Protein AF-A0A357LRA0-F1 (afdb_monomer)

Mean predicted aligned error: 5.38 Å

Foldseek 3Di:
DDDDDDDDDDDPCPPDDPPLLPDFDPPPPLLATLLNVQVCVQFPAHFDADPDRRHHTQFGWHAAPQDGDIDTGSVQKDKAFLQDLVNQCRFCCVVDHSVLSNCSNSPSLRIHIHGPVLRVVCPNDALLRDAGPPPRLVSLVSVVVVCVVSVTHDDPSSVVSSVVSND

Sequence (167 aa):
MSGKPFVNFTPTPFIYNRDDWGGWIDADGDCQDTRAEILIRDSLQPVMFSAGRECSVSSGLWRLPYTRGTLTNARKLDIDHIIPLKWAHGHGGDRWSVDQKRAFANDPDNLLATSSSANRSKGAKGPDQWMPSIDQCTYAKRWESLLDKYQLTVLPVETGALKLACD

Radius of gyration: 17.1 Å; Cα contacts (8 Å, |Δi|>4): 238; chains: 1; bounding box: 46×38×40 Å

Structure (mmCIF, N/CA/C/O backbone):
data_AF-A0A357LRA0-F1
#
_entry.id   AF-A0A357LRA0-F1
#
loop_
_atom_site.group_PDB
_atom_site.id
_atom_site.type_symbol
_atom_site.label_atom_id
_atom_site.label_alt_id
_atom_site.label_comp_id
_atom_site.label_asym_id
_atom_site.label_entity_id
_atom_site.label_seq_id
_atom_site.pdbx_PDB_ins_code
_atom_site.Cartn_x
_atom_site.Cartn_y
_atom_site.Cartn_z
_atom_site.occupancy
_atom_site.B_iso_or_equiv
_atom_site.auth_seq_id
_atom_site.auth_comp_id
_atom_site.auth_asym_id
_atom_site.auth_atom_id
_atom_site.pdbx_PDB_model_num
ATOM 1 N N . MET A 1 1 ? -31.128 12.839 10.929 1.00 37.41 1 MET A N 1
ATOM 2 C CA . MET A 1 1 ? -29.933 12.409 11.685 1.00 37.41 1 MET A CA 1
ATOM 3 C C . MET A 1 1 ? -30.167 10.984 12.158 1.00 37.41 1 MET A C 1
ATOM 5 O O . MET A 1 1 ? -30.726 10.773 13.222 1.00 37.41 1 MET A O 1
ATOM 9 N N . SER A 1 2 ? -29.864 10.003 11.315 1.00 38.59 2 SER A N 1
ATOM 10 C CA . SER A 1 2 ? -30.030 8.580 11.625 1.00 38.59 2 SER A CA 1
ATOM 11 C C . SER A 1 2 ? -28.703 8.048 12.160 1.00 38.59 2 SER A C 1
ATOM 13 O O . SER A 1 2 ? -27.774 7.810 11.391 1.00 38.59 2 SER A O 1
ATOM 15 N N . GLY A 1 3 ? -28.595 7.941 13.487 1.00 40.88 3 GLY A N 1
ATOM 16 C CA . GLY A 1 3 ? -27.442 7.339 14.150 1.00 40.88 3 GLY A CA 1
ATOM 17 C C . GLY A 1 3 ? -27.319 5.867 13.762 1.00 40.88 3 GLY A C 1
ATOM 18 O O . GLY A 1 3 ? -28.286 5.115 13.886 1.00 40.88 3 GLY A O 1
ATOM 19 N N . LYS A 1 4 ? -26.143 5.466 13.265 1.00 40.50 4 LYS A N 1
ATOM 20 C CA . LYS A 1 4 ? -25.816 4.050 13.063 1.00 40.50 4 LYS A CA 1
ATOM 21 C C . LYS A 1 4 ? -25.879 3.343 14.431 1.00 40.50 4 LYS A C 1
ATOM 23 O O . LYS A 1 4 ? -25.390 3.909 15.410 1.00 40.50 4 LYS A O 1
ATOM 28 N N . PRO A 1 5 ? -26.484 2.148 14.528 1.00 41.62 5 PRO A N 1
ATOM 29 C CA . PRO A 1 5 ? -26.586 1.445 15.796 1.00 41.62 5 PRO A CA 1
ATOM 30 C C . PRO A 1 5 ? -25.192 1.065 16.302 1.00 41.62 5 PRO A C 1
ATOM 32 O O . PRO A 1 5 ? -24.361 0.568 15.541 1.00 41.62 5 PRO A O 1
ATOM 35 N N . PHE A 1 6 ? -24.948 1.290 17.594 1.00 52.28 6 PHE A N 1
ATOM 36 C CA . PHE A 1 6 ? -23.775 0.768 18.285 1.00 52.28 6 PHE A CA 1
ATOM 37 C C . PHE A 1 6 ? -23.888 -0.757 18.331 1.00 52.28 6 PHE A C 1
ATOM 39 O O . PHE A 1 6 ? -24.684 -1.319 19.082 1.00 52.28 6 PHE A O 1
ATOM 46 N N . VAL A 1 7 ? -23.117 -1.432 17.483 1.00 55.72 7 VAL A N 1
ATOM 47 C CA . VAL A 1 7 ? -22.944 -2.882 17.545 1.00 55.72 7 VAL A CA 1
ATOM 48 C C . VAL A 1 7 ? -22.080 -3.214 18.758 1.00 55.72 7 VAL A C 1
ATOM 50 O O . VAL A 1 7 ? -20.914 -2.830 18.825 1.00 55.72 7 VAL A O 1
ATOM 53 N N . ASN A 1 8 ? -22.661 -3.924 19.728 1.00 43.53 8 ASN A N 1
ATOM 54 C CA . ASN A 1 8 ? -21.924 -4.496 20.850 1.00 43.53 8 ASN A CA 1
ATOM 55 C C . ASN A 1 8 ? -20.895 -5.494 20.310 1.00 43.53 8 ASN A C 1
ATOM 57 O O . ASN A 1 8 ? -21.243 -6.585 19.857 1.00 43.53 8 ASN A O 1
ATOM 61 N N . PHE A 1 9 ? -19.624 -5.103 20.350 1.00 52.59 9 PHE A N 1
ATOM 62 C CA . PHE A 1 9 ? -18.508 -5.936 19.933 1.00 52.59 9 PHE A CA 1
ATOM 63 C C . PHE A 1 9 ? -18.308 -7.042 20.973 1.00 52.59 9 PHE A C 1
ATOM 65 O O . PHE A 1 9 ? -17.763 -6.811 22.049 1.00 52.59 9 PHE A O 1
ATOM 72 N N . THR A 1 10 ? -18.788 -8.247 20.675 1.00 46.22 10 THR A N 1
ATOM 73 C CA . THR A 1 10 ? -18.342 -9.461 21.366 1.00 46.22 10 THR A CA 1
ATOM 74 C C . THR A 1 10 ? -17.160 -9.992 20.559 1.00 46.22 10 THR A C 1
ATOM 76 O O . THR A 1 10 ? -17.374 -10.417 19.424 1.00 46.22 10 THR A O 1
ATOM 79 N N . PRO A 1 11 ? -15.913 -9.931 21.063 1.00 48.47 11 PRO A N 1
ATOM 80 C CA . PRO A 1 11 ? -14.773 -10.454 20.327 1.00 48.47 11 PRO A CA 1
ATOM 81 C C . PRO A 1 11 ? -14.921 -11.974 20.222 1.00 48.47 11 PRO A C 1
ATOM 83 O O . PRO A 1 11 ? -14.709 -12.695 21.196 1.00 48.47 11 PRO A O 1
ATOM 86 N N . THR A 1 12 ? -15.295 -12.485 19.052 1.00 49.62 12 THR A N 1
ATOM 87 C CA . THR A 1 12 ? -15.036 -13.888 18.729 1.00 49.62 12 THR A CA 1
ATOM 88 C C . THR A 1 12 ? -13.526 -14.057 18.554 1.00 49.62 12 THR A C 1
ATOM 90 O O . THR A 1 12 ? -12.915 -13.305 17.794 1.00 49.62 12 THR A O 1
ATOM 93 N N . PRO A 1 13 ? -12.883 -15.016 19.242 1.00 52.75 13 PRO A N 1
ATOM 94 C CA . PRO A 1 13 ? -11.433 -15.143 19.287 1.00 52.75 13 PRO A CA 1
ATOM 95 C C . PRO A 1 13 ? -10.927 -15.920 18.069 1.00 52.75 13 PRO A C 1
ATOM 97 O O . PRO A 1 13 ? -10.188 -16.893 18.214 1.00 52.75 13 PRO A O 1
ATOM 100 N N . PHE A 1 14 ? -11.332 -15.544 16.854 1.00 67.06 14 PHE A N 1
ATOM 101 C CA . PHE A 1 14 ? -10.661 -16.086 15.680 1.00 67.06 14 PHE A CA 1
ATOM 102 C C . PHE A 1 14 ? -9.265 -15.479 15.652 1.00 67.06 14 PHE A C 1
ATOM 104 O O . PHE A 1 14 ? -9.078 -14.310 15.317 1.00 67.06 14 PHE A O 1
ATOM 111 N N . ILE A 1 15 ? -8.287 -16.262 16.103 1.00 87.56 15 ILE A N 1
ATOM 112 C CA . ILE A 1 15 ? -6.874 -15.910 16.034 1.00 87.56 15 ILE A CA 1
ATOM 113 C C . ILE A 1 15 ? -6.562 -15.624 14.566 1.00 87.56 15 ILE A C 1
ATOM 115 O O . ILE A 1 15 ? -6.867 -16.436 13.697 1.00 87.56 15 ILE A O 1
ATOM 119 N N . TYR A 1 16 ? -5.978 -14.458 14.293 1.00 93.69 16 TYR A N 1
ATOM 120 C CA . TYR A 1 16 ? -5.570 -14.089 12.942 1.00 93.69 16 TYR A CA 1
ATOM 121 C C . TYR A 1 16 ? -4.671 -15.175 12.333 1.00 93.69 16 TYR A C 1
ATOM 123 O O . TYR A 1 16 ? -3.604 -15.469 12.878 1.00 93.69 16 TYR A O 1
ATOM 131 N N . ASN A 1 17 ? -5.081 -15.703 11.180 1.00 94.75 17 ASN A N 1
ATOM 132 C CA . ASN A 1 17 ? -4.269 -16.554 10.324 1.00 94.75 17 ASN A CA 1
ATOM 133 C C . ASN A 1 17 ? -4.027 -15.836 8.990 1.00 94.75 17 ASN A C 1
ATOM 135 O O . ASN A 1 17 ? -4.966 -15.367 8.349 1.00 94.75 17 ASN A O 1
ATOM 139 N N . ARG A 1 18 ? -2.760 -15.734 8.573 1.00 95.00 18 ARG A N 1
ATOM 140 C CA . ARG A 1 18 ? -2.386 -15.084 7.311 1.00 95.00 18 ARG A CA 1
ATOM 141 C C . ARG A 1 18 ? -2.917 -15.847 6.099 1.00 95.00 18 ARG A C 1
ATOM 143 O O . ARG A 1 18 ? -3.294 -15.207 5.121 1.00 95.00 18 ARG A O 1
ATOM 150 N N . ASP A 1 19 ? -2.955 -17.170 6.174 1.00 95.56 19 ASP A N 1
ATOM 151 C CA . ASP A 1 19 ? -3.270 -18.013 5.019 1.00 95.56 19 ASP A CA 1
ATOM 152 C C . ASP A 1 19 ? -4.730 -17.849 4.561 1.00 95.56 19 ASP A C 1
ATOM 154 O O . ASP A 1 19 ? -5.025 -17.999 3.376 1.00 95.56 19 ASP A O 1
ATOM 158 N N . ASP A 1 20 ? -5.621 -17.408 5.456 1.00 95.44 20 ASP A N 1
ATOM 159 C CA . ASP A 1 20 ? -7.026 -17.092 5.156 1.00 95.44 20 ASP A CA 1
ATOM 160 C C . ASP A 1 20 ? -7.193 -15.947 4.140 1.00 95.44 20 ASP A C 1
ATOM 162 O O . ASP A 1 20 ? -8.268 -15.776 3.565 1.00 95.44 20 ASP A O 1
ATOM 166 N N . TRP A 1 21 ? -6.150 -15.135 3.942 1.00 97.25 21 TRP A N 1
ATOM 167 C CA . TRP A 1 21 ? -6.151 -13.971 3.049 1.00 97.25 21 TRP A CA 1
ATOM 168 C C . TRP A 1 21 ? -5.533 -14.270 1.679 1.00 97.25 21 TRP A C 1
ATOM 170 O O . TRP A 1 21 ? -5.579 -13.428 0.783 1.00 97.25 21 TRP A O 1
ATOM 180 N N . GLY A 1 22 ? -4.984 -15.475 1.502 1.00 95.12 22 GLY A N 1
ATOM 181 C CA . GLY A 1 22 ? -4.302 -15.888 0.283 1.00 95.12 22 GLY A CA 1
ATOM 182 C C . GLY A 1 22 ? -2.950 -15.202 0.064 1.00 95.12 22 GLY A C 1
ATOM 183 O O . GLY A 1 22 ? -2.351 -14.610 0.965 1.00 95.12 22 GLY A O 1
ATOM 184 N N . GLY A 1 23 ? -2.453 -15.331 -1.164 1.00 95.94 23 GLY A N 1
ATOM 185 C CA . GLY A 1 23 ? -1.234 -14.682 -1.641 1.00 95.94 23 GLY A CA 1
ATOM 186 C C . GLY A 1 23 ? -1.522 -13.661 -2.737 1.00 95.94 23 GLY A C 1
ATOM 187 O O . GLY A 1 23 ? -2.682 -13.363 -3.034 1.00 95.94 23 GLY A O 1
ATOM 188 N N . TRP A 1 24 ? -0.445 -13.162 -3.342 1.00 98.00 24 TRP A N 1
ATOM 189 C CA . TRP A 1 24 ? -0.525 -12.370 -4.564 1.00 98.00 24 TRP A CA 1
ATOM 190 C C . TRP A 1 24 ? -1.103 -13.214 -5.690 1.00 98.00 24 TRP A C 1
ATOM 192 O O . TRP A 1 24 ? -0.738 -14.383 -5.840 1.00 98.00 24 TRP A O 1
ATOM 202 N N . ILE A 1 25 ? -2.021 -12.625 -6.446 1.00 98.12 25 ILE A N 1
ATOM 203 C CA . ILE A 1 25 ? -2.666 -13.290 -7.575 1.00 98.12 25 ILE A CA 1
ATOM 204 C C . ILE A 1 25 ? -2.180 -12.689 -8.886 1.00 98.12 25 ILE A C 1
ATOM 206 O O . ILE A 1 25 ? -1.919 -11.491 -8.959 1.00 98.12 25 ILE A O 1
ATOM 210 N N . ASP A 1 26 ? -2.093 -13.536 -9.900 1.00 97.44 26 ASP A N 1
ATOM 211 C CA . ASP A 1 26 ? -2.010 -13.155 -11.308 1.00 97.44 26 ASP A CA 1
ATOM 212 C C . ASP A 1 26 ? -3.451 -13.158 -11.841 1.00 97.44 26 ASP A C 1
ATOM 214 O O . ASP A 1 26 ? -4.059 -14.220 -12.006 1.00 97.44 26 ASP A O 1
ATOM 218 N N . ALA A 1 27 ? -4.058 -11.972 -11.921 1.00 95.50 27 ALA A N 1
ATOM 219 C CA . ALA A 1 27 ? -5.496 -11.833 -12.154 1.00 95.50 27 ALA A CA 1
ATOM 220 C C . ALA A 1 27 ? -5.874 -11.916 -13.640 1.00 95.50 27 ALA A C 1
ATOM 222 O O . ALA A 1 27 ? -6.994 -12.324 -13.954 1.00 95.50 27 ALA A O 1
ATOM 223 N N . ASP A 1 28 ? -4.965 -11.534 -14.536 1.00 95.94 28 ASP A N 1
ATOM 224 C CA . ASP A 1 28 ? -5.163 -11.520 -15.988 1.00 95.94 28 ASP A CA 1
ATOM 225 C C . ASP A 1 28 ? -4.388 -12.632 -16.719 1.00 95.94 28 ASP A C 1
ATOM 227 O O . ASP A 1 28 ? -4.617 -12.860 -17.909 1.00 95.94 28 ASP A O 1
ATOM 231 N N . GLY A 1 29 ? -3.576 -13.407 -15.997 1.00 96.12 29 GLY A N 1
ATOM 232 C CA . GLY A 1 29 ? -2.898 -14.595 -16.502 1.00 96.12 29 GLY A CA 1
ATOM 233 C C . GLY A 1 29 ? -1.660 -14.277 -17.334 1.00 96.12 29 GLY A C 1
ATOM 234 O O . GLY A 1 29 ? -1.234 -15.124 -18.130 1.00 96.12 29 GLY A O 1
ATOM 235 N N . ASP A 1 30 ? -1.100 -13.077 -17.194 1.00 95.62 30 ASP A N 1
ATOM 236 C CA . ASP A 1 30 ? 0.042 -12.622 -17.979 1.00 95.62 30 ASP A CA 1
ATOM 237 C C . ASP A 1 30 ? 1.403 -12.987 -17.352 1.00 95.62 30 ASP A C 1
ATOM 239 O O . ASP A 1 30 ? 2.434 -12.784 -17.993 1.00 95.62 30 ASP A O 1
ATOM 243 N N . CYS A 1 31 ? 1.382 -13.653 -16.185 1.00 95.69 31 CYS A N 1
ATOM 244 C CA . CYS A 1 31 ? 2.476 -14.028 -15.281 1.00 95.69 31 CYS A CA 1
ATOM 245 C C . CYS A 1 31 ? 2.901 -12.990 -14.235 1.00 95.69 31 CYS A C 1
ATOM 247 O O . CYS A 1 31 ? 3.739 -13.315 -13.381 1.00 95.69 31 CYS A O 1
ATOM 249 N N . GLN A 1 32 ? 2.353 -11.782 -14.271 1.00 97.19 32 GLN A N 1
ATOM 250 C CA . GLN A 1 32 ? 2.653 -10.710 -13.337 1.00 97.19 32 GLN A CA 1
ATOM 251 C C . GLN A 1 32 ? 1.657 -10.777 -12.184 1.00 97.19 32 GLN A C 1
ATOM 253 O O . GLN A 1 32 ? 0.481 -10.443 -12.277 1.00 97.19 32 GLN A O 1
ATOM 258 N N . ASP A 1 33 ? 2.136 -11.271 -11.044 1.00 97.88 33 ASP A N 1
ATOM 259 C CA . ASP A 1 33 ? 1.308 -11.270 -9.849 1.00 97.88 33 ASP A CA 1
ATOM 260 C C . ASP A 1 33 ? 1.072 -9.837 -9.345 1.00 97.88 33 ASP A C 1
ATOM 262 O O . ASP A 1 33 ? 1.738 -8.874 -9.729 1.00 97.88 33 ASP A O 1
ATOM 266 N N . THR A 1 34 ? 0.158 -9.694 -8.392 1.00 98.56 34 THR A N 1
ATOM 267 C CA . THR A 1 34 ? -0.176 -8.405 -7.776 1.00 98.56 34 THR A CA 1
ATOM 268 C C . THR A 1 34 ? 1.058 -7.636 -7.287 1.00 98.56 34 THR A C 1
ATOM 270 O O . THR A 1 34 ? 1.063 -6.407 -7.290 1.00 98.56 34 THR A O 1
ATOM 273 N N . ARG A 1 35 ? 2.142 -8.313 -6.879 1.00 98.19 35 ARG A N 1
ATOM 274 C CA . ARG A 1 35 ? 3.371 -7.605 -6.516 1.00 98.19 35 ARG A CA 1
ATOM 275 C C . ARG A 1 35 ? 4.033 -6.977 -7.742 1.00 98.19 35 ARG A C 1
ATOM 277 O O . ARG A 1 35 ? 4.471 -5.830 -7.638 1.00 98.19 35 ARG A O 1
ATOM 284 N N . ALA A 1 36 ? 4.170 -7.715 -8.839 1.00 98.25 36 ALA A N 1
ATOM 285 C CA . ALA A 1 36 ? 4.712 -7.184 -10.087 1.00 98.25 36 ALA A CA 1
ATOM 286 C C . ALA A 1 36 ? 3.867 -6.003 -10.593 1.00 98.25 36 ALA A C 1
ATOM 288 O O . ALA A 1 36 ? 4.427 -4.933 -10.838 1.00 98.25 36 ALA A O 1
ATOM 289 N N . GLU A 1 37 ? 2.541 -6.149 -10.582 1.00 98.50 37 GLU A N 1
ATOM 290 C CA . GLU A 1 37 ? 1.590 -5.107 -10.983 1.00 98.50 37 GLU A CA 1
ATOM 291 C C . GLU A 1 37 ? 1.783 -3.797 -10.213 1.00 98.50 37 GLU A C 1
ATOM 293 O O . GLU A 1 37 ? 1.924 -2.718 -10.794 1.00 98.50 37 GLU A O 1
ATOM 298 N N . ILE A 1 38 ? 1.873 -3.868 -8.881 1.00 98.75 38 ILE A N 1
ATOM 299 C CA . ILE A 1 38 ? 2.069 -2.666 -8.061 1.00 98.75 38 ILE A CA 1
ATOM 300 C C . ILE A 1 38 ? 3.456 -2.055 -8.286 1.00 98.75 38 ILE A C 1
ATOM 302 O O . ILE A 1 38 ? 3.589 -0.830 -8.316 1.00 98.75 38 ILE A O 1
ATOM 306 N N . LEU A 1 39 ? 4.497 -2.874 -8.476 1.00 98.69 39 LEU A N 1
ATOM 307 C CA . LEU A 1 39 ? 5.832 -2.363 -8.795 1.00 98.69 39 LEU A CA 1
ATOM 308 C C . LEU A 1 39 ? 5.851 -1.624 -10.137 1.00 98.69 39 LEU A C 1
ATOM 310 O O . LEU A 1 39 ? 6.514 -0.594 -10.237 1.00 98.69 39 LEU A O 1
ATOM 314 N N . ILE A 1 40 ? 5.127 -2.106 -11.143 1.00 98.50 40 ILE A N 1
ATOM 315 C CA . ILE A 1 40 ? 5.026 -1.444 -12.448 1.00 98.50 40 ILE A CA 1
ATOM 316 C C . ILE A 1 40 ? 4.245 -0.147 -12.333 1.00 98.50 40 ILE A C 1
ATOM 318 O O . ILE A 1 40 ? 4.753 0.902 -12.726 1.00 98.50 40 ILE A O 1
ATOM 322 N N . ARG A 1 41 ? 3.057 -0.205 -11.724 1.00 98.50 41 ARG A N 1
ATOM 323 C CA . ARG A 1 41 ? 2.180 0.951 -11.519 1.00 98.50 41 ARG A CA 1
ATOM 324 C C . ARG A 1 41 ? 2.878 2.092 -10.779 1.00 98.50 41 ARG A C 1
ATOM 326 O O . ARG A 1 41 ? 2.726 3.250 -11.156 1.00 98.50 41 ARG A O 1
ATOM 333 N N . ASP A 1 42 ? 3.623 1.775 -9.719 1.00 98.69 42 ASP A N 1
ATOM 334 C CA . ASP A 1 42 ? 4.215 2.787 -8.835 1.00 98.69 42 ASP A CA 1
ATOM 335 C C . ASP A 1 42 ? 5.589 3.290 -9.308 1.00 98.69 42 ASP A C 1
ATOM 337 O O . ASP A 1 42 ? 6.145 4.220 -8.710 1.00 98.69 42 ASP A O 1
ATOM 341 N N . SER A 1 43 ? 6.170 2.688 -10.350 1.00 98.69 43 SER A N 1
ATOM 342 C CA . SER A 1 43 ? 7.453 3.141 -10.883 1.00 98.69 43 SER A CA 1
ATOM 343 C C . SER A 1 43 ? 7.270 4.427 -11.695 1.00 98.69 43 SER A C 1
ATOM 345 O O . SER A 1 43 ? 6.464 4.516 -12.613 1.00 98.69 43 SER A O 1
ATOM 347 N N . LEU A 1 44 ? 8.081 5.438 -11.393 1.00 98.50 44 LEU A N 1
ATOM 348 C CA . LEU A 1 44 ? 8.136 6.719 -12.105 1.00 98.50 44 LEU A CA 1
ATOM 349 C C . LEU A 1 44 ? 8.837 6.618 -13.469 1.00 98.50 44 LEU A C 1
ATOM 351 O O . LEU A 1 44 ? 8.860 7.584 -14.229 1.00 98.50 44 LEU A O 1
ATOM 355 N N . GLN A 1 45 ? 9.471 5.482 -13.746 1.00 98.31 45 GLN A N 1
ATOM 356 C CA . GLN A 1 45 ? 10.153 5.166 -14.998 1.00 98.31 45 GLN A CA 1
ATOM 357 C C . GLN A 1 45 ? 9.814 3.733 -15.421 1.00 98.31 45 GLN A C 1
ATOM 359 O O . GLN A 1 45 ? 9.430 2.938 -14.560 1.00 98.31 45 GLN A O 1
ATOM 364 N N . PRO A 1 46 ? 9.990 3.367 -16.704 1.00 98.25 46 PRO A N 1
ATOM 365 C CA . PRO A 1 46 ? 9.843 1.982 -17.134 1.00 98.25 46 PRO A CA 1
ATOM 366 C C . PRO A 1 46 ? 10.667 1.040 -16.253 1.00 98.25 46 PRO A C 1
ATOM 368 O O . PRO A 1 46 ? 11.827 1.321 -15.936 1.00 98.25 46 PRO A O 1
ATOM 371 N N . VAL A 1 47 ? 10.050 -0.058 -15.826 1.00 98.38 47 VAL A N 1
ATOM 372 C CA . VAL A 1 47 ? 10.747 -1.078 -15.046 1.00 98.38 47 VAL A CA 1
ATOM 373 C C . VAL A 1 47 ? 11.655 -1.916 -15.943 1.00 98.38 47 VAL A C 1
ATOM 375 O O . VAL A 1 47 ? 11.477 -1.987 -17.156 1.00 98.38 47 VAL A O 1
ATOM 378 N N . MET A 1 48 ? 12.618 -2.592 -15.328 1.00 97.88 48 MET A N 1
ATOM 379 C CA . MET A 1 48 ? 13.310 -3.719 -15.940 1.00 97.88 48 MET A CA 1
ATOM 380 C C . MET A 1 48 ? 12.877 -4.999 -15.242 1.00 97.88 48 MET A C 1
ATOM 382 O O . MET A 1 48 ? 12.677 -5.016 -14.024 1.00 97.88 48 MET A O 1
ATOM 386 N N . PHE A 1 49 ? 12.798 -6.082 -16.003 1.00 97.19 49 PHE A N 1
ATOM 387 C CA . PHE A 1 49 ? 12.493 -7.407 -15.486 1.00 97.19 49 PHE A CA 1
ATOM 388 C C . PHE A 1 49 ? 13.771 -8.206 -15.223 1.00 97.19 49 PHE A C 1
ATOM 390 O O . PHE A 1 49 ? 14.863 -7.887 -15.697 1.00 97.19 49 PHE A O 1
ATOM 397 N N . SER A 1 50 ? 13.652 -9.233 -14.394 1.00 91.50 50 SER A N 1
ATOM 398 C CA . SER A 1 50 ? 14.647 -10.296 -14.296 1.00 91.50 50 SER A CA 1
ATOM 399 C C . SER A 1 50 ? 14.622 -11.114 -15.591 1.00 91.50 50 SER A C 1
ATOM 401 O O . SER A 1 50 ? 13.596 -11.170 -16.262 1.00 91.50 50 SER A O 1
ATOM 403 N N . ALA A 1 51 ? 15.743 -11.743 -15.954 1.00 82.56 51 ALA A N 1
ATOM 404 C CA . ALA A 1 51 ? 15.841 -12.523 -17.189 1.00 82.56 51 ALA A CA 1
ATOM 405 C C . ALA A 1 51 ? 14.717 -13.572 -17.321 1.00 82.56 51 ALA A C 1
ATOM 407 O O . ALA A 1 51 ? 14.360 -14.225 -16.340 1.00 82.56 51 ALA A O 1
ATOM 408 N N . GLY A 1 52 ? 14.222 -13.777 -18.544 1.00 78.69 52 GLY A N 1
ATOM 409 C CA . GLY A 1 52 ? 13.153 -14.729 -18.850 1.00 78.69 52 GLY A CA 1
ATOM 410 C C . GLY A 1 52 ? 11.884 -14.030 -19.332 1.00 78.69 52 GLY A C 1
ATOM 411 O O . GLY A 1 52 ? 11.964 -13.028 -20.037 1.00 78.69 52 GLY A O 1
ATOM 412 N N . ARG A 1 53 ? 10.719 -14.583 -18.971 1.00 78.12 53 ARG A N 1
ATOM 413 C CA . ARG A 1 53 ? 9.429 -13.899 -19.154 1.00 78.12 53 ARG A CA 1
ATOM 414 C C . ARG A 1 53 ? 9.375 -12.687 -18.220 1.00 78.12 53 ARG A C 1
ATOM 416 O O . ARG A 1 53 ? 9.900 -12.765 -17.109 1.00 78.12 53 ARG A O 1
ATOM 423 N N . GLU A 1 54 ? 8.745 -11.603 -18.659 1.00 90.19 54 GLU A N 1
ATOM 424 C CA . GLU A 1 54 ? 8.617 -10.315 -17.956 1.00 90.19 54 GLU A CA 1
ATOM 425 C C . GLU A 1 54 ? 7.710 -10.392 -16.701 1.00 90.19 54 GLU A C 1
ATOM 427 O O . GLU A 1 54 ? 6.850 -9.561 -16.482 1.00 90.19 54 GLU A O 1
ATOM 432 N N . CYS A 1 55 ? 7.901 -11.399 -15.842 1.00 93.19 55 CYS A N 1
ATOM 433 C CA . CYS A 1 55 ? 7.049 -11.676 -14.678 1.00 93.19 55 CYS A CA 1
ATOM 434 C C . CYS A 1 55 ? 7.578 -11.052 -13.380 1.00 93.19 55 CYS A C 1
ATOM 436 O O . CYS A 1 55 ? 6.864 -10.909 -12.393 1.00 93.19 55 CYS A O 1
ATOM 438 N N . SER A 1 56 ? 8.885 -10.778 -13.317 1.00 95.00 56 SER A N 1
ATOM 439 C CA . SER A 1 56 ? 9.564 -10.419 -12.070 1.00 95.00 56 SER A CA 1
ATOM 440 C C . SER A 1 56 ? 10.342 -9.126 -12.229 1.00 95.00 56 SER A C 1
ATOM 442 O O . SER A 1 56 ? 11.425 -9.112 -12.814 1.00 95.00 56 SER A O 1
ATOM 444 N N . VAL A 1 57 ? 9.811 -8.038 -11.680 1.00 98.00 57 VAL A N 1
ATOM 445 C CA . VAL A 1 57 ? 10.446 -6.717 -11.722 1.00 98.00 57 VAL A CA 1
ATOM 446 C C . VAL A 1 57 ? 11.763 -6.720 -10.935 1.00 98.00 57 VAL A C 1
ATOM 448 O O . VAL A 1 57 ? 11.800 -7.053 -9.748 1.00 98.00 57 VAL A O 1
ATOM 451 N N . SER A 1 58 ? 12.860 -6.335 -11.589 1.00 97.94 58 SER A N 1
ATOM 452 C CA . SER A 1 58 ? 14.207 -6.266 -11.010 1.00 97.94 58 SER A CA 1
ATOM 453 C C . SER A 1 58 ? 14.594 -4.842 -10.596 1.00 97.94 58 SER A C 1
ATOM 455 O O . SER A 1 58 ? 15.185 -4.645 -9.525 1.00 97.94 58 SER A O 1
ATOM 457 N N . SER A 1 59 ? 14.221 -3.837 -11.390 1.00 98.31 59 SER A N 1
ATOM 458 C CA . SER A 1 59 ? 14.522 -2.429 -11.115 1.00 98.31 59 SER A CA 1
ATOM 459 C C . SER A 1 59 ? 13.537 -1.463 -11.766 1.00 98.31 59 SER A C 1
ATOM 461 O O . SER A 1 59 ? 12.763 -1.847 -12.630 1.00 98.31 59 SER A O 1
ATOM 463 N N . GLY A 1 60 ? 13.597 -0.201 -11.361 1.00 98.50 60 GLY A N 1
ATOM 464 C CA . GLY A 1 60 ? 12.712 0.885 -11.781 1.00 98.50 60 GLY A CA 1
ATOM 465 C C . GLY A 1 60 ? 13.091 2.151 -11.018 1.00 98.50 60 GLY A C 1
ATOM 466 O O . GLY A 1 60 ? 14.230 2.273 -10.559 1.00 98.50 60 GLY A O 1
ATOM 467 N N . LEU A 1 61 ? 12.154 3.078 -10.834 1.00 98.75 61 LEU A N 1
ATOM 468 C CA . LEU A 1 61 ? 12.362 4.255 -9.992 1.00 98.75 61 LEU A CA 1
ATOM 469 C C . LEU A 1 61 ? 11.126 4.516 -9.140 1.00 98.75 61 LEU A C 1
ATOM 471 O O . LEU A 1 61 ? 10.142 5.054 -9.627 1.00 98.75 61 LEU A O 1
ATOM 475 N N . TRP A 1 62 ? 11.195 4.223 -7.847 1.00 98.75 62 TRP A N 1
ATOM 476 C CA . TRP A 1 62 ? 10.071 4.416 -6.932 1.00 98.75 62 TRP A CA 1
ATOM 477 C C . TRP A 1 62 ? 10.347 5.557 -5.970 1.00 98.75 62 TRP A C 1
ATOM 479 O O . TRP A 1 62 ? 11.384 5.575 -5.304 1.00 98.75 62 TRP A O 1
ATOM 489 N N . ARG A 1 63 ? 9.398 6.489 -5.854 1.00 98.19 63 ARG A N 1
ATOM 490 C CA . ARG A 1 63 ? 9.351 7.429 -4.730 1.00 98.19 63 ARG A CA 1
ATOM 491 C C . ARG A 1 63 ? 8.799 6.696 -3.519 1.00 98.19 63 ARG A C 1
ATOM 493 O O . ARG A 1 63 ? 7.779 6.027 -3.617 1.00 98.19 63 ARG A O 1
ATOM 500 N N . LEU A 1 64 ? 9.465 6.831 -2.381 1.00 98.00 64 LEU A N 1
ATOM 501 C CA . LEU A 1 64 ? 9.010 6.181 -1.161 1.00 98.00 64 LEU A CA 1
ATOM 502 C C . LEU A 1 64 ? 7.836 6.985 -0.570 1.00 98.00 64 LEU A C 1
ATOM 504 O O . LEU A 1 64 ? 7.987 8.185 -0.359 1.00 98.00 64 LEU A O 1
ATOM 508 N N . PRO A 1 65 ? 6.663 6.377 -0.320 1.00 97.12 65 PRO A N 1
ATOM 509 C CA . PRO A 1 65 ? 5.494 7.122 0.154 1.00 97.12 65 PRO A CA 1
ATOM 510 C C . PRO A 1 65 ? 5.526 7.384 1.662 1.00 97.12 65 PRO A C 1
ATOM 512 O O . PRO A 1 65 ? 4.911 8.326 2.142 1.00 97.12 65 PRO A O 1
ATOM 515 N N . TYR A 1 66 ? 6.240 6.558 2.432 1.00 97.88 66 TYR A N 1
ATOM 516 C CA . TYR A 1 66 ? 6.286 6.675 3.899 1.00 97.88 66 TYR A CA 1
ATOM 517 C C . TYR A 1 66 ? 7.494 7.451 4.418 1.00 97.88 66 TYR A C 1
ATOM 519 O O . TYR A 1 66 ? 7.546 7.887 5.574 1.00 97.88 66 TYR A O 1
ATOM 527 N N . THR A 1 67 ? 8.489 7.591 3.555 1.00 93.56 67 THR A N 1
ATOM 528 C CA . THR A 1 67 ? 9.792 8.176 3.841 1.00 93.56 67 THR A CA 1
ATOM 529 C C . THR A 1 67 ? 10.171 9.064 2.673 1.00 93.56 67 THR A C 1
ATOM 531 O O . THR A 1 67 ? 9.790 8.782 1.549 1.00 93.56 67 THR A O 1
ATOM 534 N N . ARG A 1 68 ? 10.978 10.102 2.874 1.00 93.62 68 ARG A N 1
ATOM 535 C CA . ARG A 1 68 ? 11.504 10.862 1.729 1.00 93.62 68 ARG A CA 1
ATOM 536 C C . ARG A 1 68 ? 12.470 10.007 0.893 1.00 93.62 68 ARG A C 1
ATOM 538 O O . ARG A 1 68 ? 13.077 9.068 1.405 1.00 93.62 68 ARG A O 1
ATOM 545 N N . GLY A 1 69 ? 12.650 10.378 -0.374 1.00 96.44 69 GLY A N 1
ATOM 546 C CA . GLY A 1 69 ? 13.655 9.793 -1.268 1.00 96.44 69 GLY A CA 1
ATOM 547 C C . GLY A 1 69 ? 13.105 8.781 -2.273 1.00 96.44 69 GLY A C 1
ATOM 548 O O . GLY A 1 69 ? 11.893 8.661 -2.472 1.00 96.44 69 GLY A O 1
ATOM 549 N N . THR A 1 70 ? 14.027 8.083 -2.936 1.00 98.31 70 THR A N 1
ATOM 550 C CA . THR A 1 70 ? 13.734 7.113 -3.993 1.00 98.31 70 THR A CA 1
ATOM 551 C C . THR A 1 70 ? 14.554 5.833 -3.837 1.00 98.31 70 THR A C 1
ATOM 553 O O . THR A 1 70 ? 15.619 5.827 -3.218 1.00 98.31 70 THR A O 1
ATOM 556 N N . LEU A 1 71 ? 14.060 4.739 -4.415 1.00 98.56 71 LEU A N 1
ATOM 557 C CA . LEU A 1 71 ? 14.799 3.489 -4.590 1.00 98.56 71 LEU A CA 1
ATOM 558 C C . LEU A 1 71 ? 14.676 3.011 -6.033 1.00 98.56 71 LEU A C 1
ATOM 560 O O . LEU A 1 71 ? 13.683 3.288 -6.700 1.00 98.56 71 LEU A O 1
ATOM 564 N N . THR A 1 72 ? 15.679 2.266 -6.491 1.00 98.56 72 THR A N 1
ATOM 565 C CA . THR A 1 72 ? 15.706 1.697 -7.847 1.00 98.56 72 THR A CA 1
ATOM 566 C C . THR A 1 72 ? 15.777 0.178 -7.879 1.00 98.56 72 THR A C 1
ATOM 568 O O . THR A 1 72 ? 15.531 -0.431 -8.913 1.00 98.56 72 THR A O 1
ATOM 571 N N . ASN A 1 73 ? 16.104 -0.461 -6.756 1.00 98.25 73 ASN A N 1
ATOM 572 C CA . ASN A 1 73 ? 16.197 -1.912 -6.655 1.00 98.25 73 ASN A CA 1
ATOM 573 C C . ASN A 1 73 ? 14.907 -2.475 -6.049 1.00 98.25 73 ASN A C 1
ATOM 575 O O . ASN A 1 73 ? 14.636 -2.245 -4.866 1.00 98.25 73 ASN A O 1
ATOM 579 N N . ALA A 1 74 ? 14.163 -3.264 -6.828 1.00 98.06 74 ALA A N 1
ATOM 580 C CA . ALA A 1 74 ? 12.887 -3.843 -6.411 1.00 98.06 74 ALA A CA 1
ATOM 581 C C . ALA A 1 74 ? 13.006 -4.765 -5.182 1.00 98.06 74 ALA A C 1
ATOM 583 O O . ALA A 1 74 ? 12.059 -4.904 -4.412 1.00 98.06 74 ALA A O 1
ATOM 584 N N . ARG A 1 75 ? 14.185 -5.354 -4.924 1.00 97.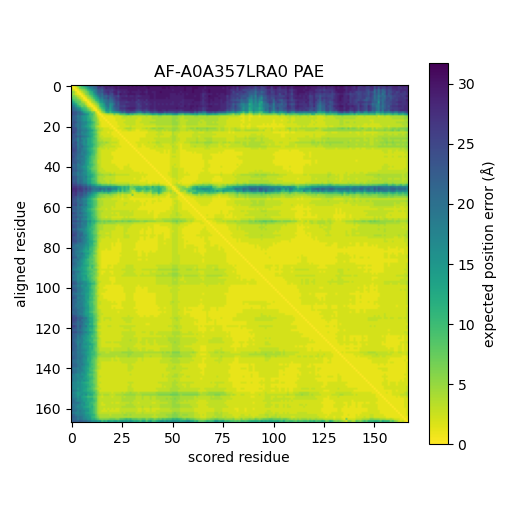50 75 ARG A N 1
ATOM 585 C CA . ARG A 1 75 ? 14.436 -6.191 -3.732 1.00 97.50 75 ARG A CA 1
ATOM 586 C C . ARG A 1 75 ? 14.492 -5.398 -2.425 1.00 97.50 75 ARG A C 1
ATOM 588 O O . ARG A 1 75 ? 14.480 -5.999 -1.356 1.00 97.50 75 ARG A O 1
ATOM 595 N N . LYS A 1 76 ? 14.610 -4.068 -2.491 1.00 98.38 76 LYS A N 1
ATOM 596 C CA . LYS A 1 76 ? 14.552 -3.185 -1.313 1.00 98.38 76 LYS A CA 1
ATOM 597 C C . LYS A 1 76 ? 13.150 -2.625 -1.054 1.00 98.38 76 LYS A C 1
ATOM 599 O O . LYS A 1 76 ? 12.981 -1.834 -0.121 1.00 98.38 76 LYS A O 1
ATOM 604 N N . LEU A 1 77 ? 12.186 -3.014 -1.886 1.00 98.62 77 LEU A N 1
ATOM 605 C CA . LEU A 1 77 ? 10.797 -2.605 -1.795 1.00 98.62 77 LEU A CA 1
ATOM 606 C C . LEU A 1 77 ? 9.915 -3.781 -1.394 1.00 98.62 77 LEU A C 1
ATOM 608 O O . LEU A 1 77 ? 10.004 -4.874 -1.962 1.00 98.62 77 LEU A O 1
ATOM 612 N N . ASP A 1 78 ? 8.994 -3.505 -0.485 1.00 98.56 78 ASP A N 1
ATOM 613 C CA . ASP A 1 78 ? 7.845 -4.356 -0.218 1.00 98.56 78 ASP A CA 1
ATOM 614 C C . ASP A 1 78 ? 6.611 -3.731 -0.874 1.00 98.56 78 ASP A C 1
ATOM 616 O O . ASP A 1 78 ? 6.570 -2.519 -1.104 1.00 98.56 78 ASP A O 1
ATOM 620 N N . ILE A 1 79 ? 5.606 -4.563 -1.144 1.00 98.75 79 ILE A N 1
ATOM 621 C CA . ILE A 1 79 ? 4.250 -4.065 -1.352 1.00 98.75 79 ILE A CA 1
ATOM 622 C C . ILE A 1 79 ? 3.571 -4.091 0.010 1.00 98.75 79 ILE A C 1
ATOM 624 O O . ILE A 1 79 ? 3.465 -5.157 0.620 1.00 98.75 79 ILE A O 1
ATOM 628 N N . ASP A 1 80 ? 3.196 -2.918 0.504 1.00 98.75 80 ASP A N 1
ATOM 629 C CA . ASP A 1 80 ? 2.496 -2.777 1.776 1.00 98.75 80 ASP A CA 1
ATOM 630 C C . ASP A 1 80 ? 0.993 -2.644 1.549 1.00 98.75 80 ASP A C 1
ATOM 632 O O . ASP A 1 80 ? 0.554 -1.989 0.603 1.00 98.75 80 ASP A O 1
ATOM 636 N N . HIS A 1 81 ? 0.228 -3.230 2.468 1.00 98.81 81 HIS A N 1
ATOM 637 C CA . HIS A 1 81 ? -1.195 -2.971 2.615 1.00 98.81 81 HIS A CA 1
ATOM 638 C C . HIS A 1 81 ? -1.380 -1.716 3.464 1.00 98.81 81 HIS A C 1
ATOM 640 O O . HIS A 1 81 ? -1.079 -1.758 4.657 1.00 98.81 81 HIS A O 1
ATOM 646 N N . ILE A 1 82 ? -1.899 -0.623 2.900 1.00 98.81 82 ILE A N 1
ATOM 647 C CA . ILE A 1 82 ? -2.164 0.632 3.625 1.00 98.81 82 ILE A CA 1
ATOM 648 C C . ILE A 1 82 ? -2.934 0.332 4.914 1.00 98.81 82 ILE A C 1
ATOM 650 O O . ILE A 1 82 ? -2.446 0.667 5.995 1.00 98.81 82 ILE A O 1
ATOM 654 N N . ILE A 1 83 ? -4.050 -0.398 4.805 1.00 98.88 83 ILE A N 1
ATOM 655 C CA . ILE A 1 83 ? -4.716 -1.065 5.925 1.00 98.88 83 ILE A CA 1
ATOM 656 C C . ILE A 1 83 ? -4.171 -2.500 6.047 1.00 98.88 83 ILE A C 1
ATOM 658 O O . ILE A 1 83 ? -4.478 -3.340 5.196 1.00 98.88 83 ILE A O 1
ATOM 662 N N . PRO A 1 84 ? -3.406 -2.837 7.108 1.00 98.75 84 PRO A N 1
ATOM 663 C CA . PRO A 1 84 ? -2.850 -4.177 7.278 1.00 98.75 84 PRO A CA 1
ATOM 664 C C . PRO A 1 84 ? -3.927 -5.261 7.395 1.00 98.75 84 PRO A C 1
ATOM 666 O O . PRO A 1 84 ? -4.908 -5.085 8.112 1.00 98.75 84 PRO A O 1
ATOM 669 N N . LEU A 1 85 ? -3.683 -6.443 6.822 1.00 98.56 85 LEU A N 1
ATOM 670 C CA . LEU A 1 85 ? -4.604 -7.594 6.898 1.00 98.56 85 LEU A CA 1
ATOM 671 C C . LEU A 1 85 ? -4.974 -7.965 8.344 1.00 98.56 85 LEU A C 1
ATOM 673 O O . LEU A 1 85 ? -6.141 -8.151 8.675 1.00 98.56 85 LEU A O 1
ATOM 677 N N . LYS A 1 86 ? -3.979 -8.021 9.241 1.00 98.44 86 LYS A N 1
ATOM 678 C CA . LYS A 1 86 ? -4.207 -8.313 10.666 1.00 98.44 86 LYS A CA 1
ATOM 679 C C . LYS A 1 86 ? -5.000 -7.208 11.368 1.00 98.44 86 LYS A C 1
ATOM 681 O O . LYS A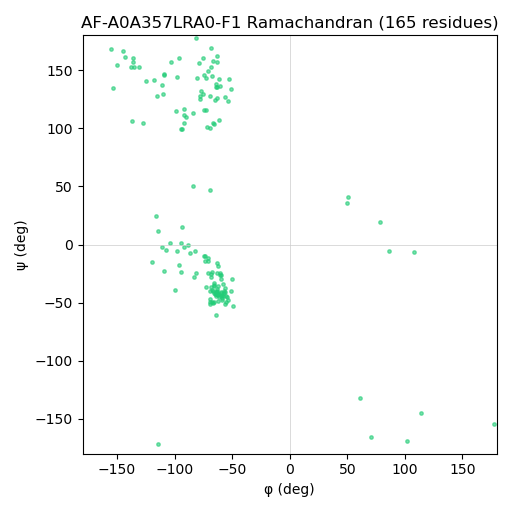 1 86 ? -5.771 -7.511 12.274 1.00 98.44 86 LYS A O 1
ATOM 686 N N . TRP A 1 87 ? -4.813 -5.952 10.963 1.00 98.50 87 TRP A N 1
ATOM 687 C CA . TRP A 1 87 ? -5.617 -4.850 11.481 1.00 98.50 87 TRP A CA 1
ATOM 688 C C . TRP A 1 87 ? -7.063 -5.004 11.002 1.00 98.50 87 TRP A C 1
ATOM 690 O O . TRP A 1 87 ? -7.964 -5.048 11.831 1.00 98.50 87 TRP A O 1
ATOM 700 N N . ALA A 1 88 ? -7.282 -5.221 9.700 1.00 98.62 88 ALA A N 1
ATOM 701 C CA . ALA A 1 88 ? -8.611 -5.429 9.123 1.00 98.62 88 ALA A CA 1
ATOM 702 C C . ALA A 1 88 ? -9.349 -6.614 9.768 1.00 98.62 88 ALA A C 1
ATOM 704 O O . ALA A 1 88 ? -10.535 -6.503 10.070 1.00 98.62 88 ALA A O 1
ATOM 705 N N . HIS A 1 89 ? -8.642 -7.712 10.064 1.00 98.00 89 HIS A N 1
ATOM 706 C CA . HIS A 1 89 ? -9.182 -8.864 10.797 1.00 98.00 89 HIS A CA 1
ATOM 707 C C . HIS A 1 89 ? -9.825 -8.460 12.130 1.00 98.00 89 HIS A C 1
ATOM 709 O O . HIS A 1 89 ? -10.955 -8.842 12.404 1.00 98.00 89 HIS A O 1
ATOM 715 N N . GLY A 1 90 ? -9.142 -7.643 12.937 1.00 96.94 90 GLY A N 1
ATOM 716 C CA . GLY A 1 90 ? -9.673 -7.152 14.217 1.00 96.94 90 GLY A CA 1
ATOM 717 C C . GLY A 1 90 ? -10.805 -6.126 14.088 1.00 96.94 90 GLY A C 1
ATOM 718 O O . GLY A 1 90 ? -11.473 -5.832 15.075 1.00 96.94 90 GLY A O 1
ATOM 719 N N . HIS A 1 91 ? -11.037 -5.608 12.881 1.00 97.50 91 HIS A N 1
ATOM 720 C CA . HIS A 1 91 ? -11.949 -4.500 12.594 1.00 97.50 91 HIS A CA 1
ATOM 721 C C . HIS A 1 91 ? -13.130 -4.911 11.697 1.00 97.50 91 HIS A C 1
ATOM 723 O O . HIS A 1 91 ? -13.761 -4.077 11.046 1.00 97.50 91 HIS A O 1
ATOM 729 N N . GLY A 1 92 ? -13.470 -6.204 11.711 1.00 96.75 92 GLY A N 1
ATOM 730 C CA . GLY A 1 92 ? -14.638 -6.781 11.039 1.00 96.75 92 GLY A CA 1
ATOM 731 C C . GLY A 1 92 ? -14.322 -7.615 9.799 1.00 96.75 92 GLY A C 1
ATOM 732 O O . GLY A 1 92 ? -15.232 -8.250 9.263 1.00 96.75 92 GLY A O 1
ATOM 733 N N . GLY A 1 93 ? -13.059 -7.640 9.362 1.00 97.56 93 GLY A N 1
ATOM 734 C CA . GLY A 1 93 ? -12.596 -8.478 8.257 1.00 97.56 93 GLY A CA 1
ATOM 735 C C . GLY A 1 93 ? -12.489 -9.965 8.604 1.00 97.56 93 GLY A C 1
ATOM 736 O O . GLY A 1 93 ? -12.414 -10.805 7.711 1.00 97.56 93 GLY A O 1
ATOM 737 N N . ASP A 1 94 ? -12.536 -10.325 9.887 1.00 96.50 94 ASP A N 1
ATOM 738 C CA . ASP A 1 94 ? -12.642 -11.713 10.345 1.00 96.50 94 ASP A CA 1
ATOM 739 C C . ASP A 1 94 ? -13.896 -12.417 9.796 1.00 96.50 94 ASP A C 1
ATOM 741 O O . ASP A 1 94 ? -13.837 -13.602 9.463 1.00 96.50 94 ASP A O 1
ATOM 745 N N . ARG A 1 95 ? -14.995 -11.666 9.636 1.00 95.62 95 ARG A N 1
ATOM 746 C CA . ARG A 1 95 ? -16.302 -12.142 9.150 1.00 95.62 95 ARG A CA 1
ATOM 747 C C . ARG A 1 95 ? -16.422 -12.232 7.628 1.00 95.62 95 ARG A C 1
ATOM 749 O O . ARG A 1 95 ? -17.459 -12.668 7.130 1.00 95.62 95 ARG A O 1
ATOM 756 N N . TRP A 1 96 ? -15.416 -11.782 6.886 1.00 97.44 96 TRP A N 1
ATOM 757 C CA . TRP A 1 96 ? -15.442 -11.811 5.426 1.00 97.44 96 TRP A CA 1
ATOM 758 C C . TRP A 1 96 ? -15.324 -13.229 4.875 1.00 97.44 96 TRP A C 1
ATOM 760 O O . TRP A 1 96 ? -14.644 -14.086 5.447 1.00 97.44 96 TRP A O 1
ATOM 770 N N . SER A 1 97 ? -15.950 -13.454 3.717 1.00 97.19 97 SER A N 1
ATOM 771 C CA . SER A 1 97 ? -15.710 -14.664 2.934 1.00 97.19 97 SER A CA 1
ATOM 772 C C . SER A 1 97 ? -14.251 -14.730 2.466 1.00 97.19 97 SER A C 1
ATOM 774 O O . SER A 1 97 ? -13.539 -13.722 2.429 1.00 97.19 97 SER A O 1
ATOM 776 N N . VAL A 1 98 ? -13.801 -15.920 2.062 1.00 96.38 98 VAL A N 1
ATOM 777 C CA . VAL A 1 98 ? -12.456 -16.111 1.490 1.00 96.38 98 VAL A CA 1
ATOM 778 C C . VAL A 1 98 ? -12.237 -15.199 0.277 1.00 96.38 98 VAL A C 1
ATOM 780 O O . VAL A 1 98 ? -11.181 -14.583 0.158 1.00 96.38 98 VAL A O 1
ATOM 783 N N . ASP A 1 99 ? -13.249 -15.043 -0.580 1.00 97.06 99 ASP A N 1
ATOM 784 C CA . ASP A 1 99 ? -13.157 -14.184 -1.765 1.00 97.06 99 ASP A CA 1
ATOM 785 C C . ASP A 1 99 ? -13.041 -12.701 -1.398 1.00 97.06 99 ASP A C 1
ATOM 787 O O . ASP A 1 99 ? -12.246 -11.983 -1.998 1.00 97.06 99 ASP A O 1
ATOM 791 N N . GLN A 1 100 ? -13.764 -12.241 -0.372 1.00 98.19 100 GLN A N 1
ATOM 792 C CA . GLN A 1 100 ? -13.637 -10.871 0.133 1.00 98.19 100 GLN A CA 1
ATOM 793 C C . GLN A 1 100 ? -12.252 -10.613 0.742 1.00 98.19 100 GLN A C 1
ATOM 795 O O . GLN A 1 100 ? -11.648 -9.579 0.458 1.00 98.19 100 GLN A O 1
ATOM 800 N N . LYS A 1 101 ? -11.710 -11.558 1.526 1.00 98.56 101 LYS A N 1
ATOM 801 C CA . LYS A 1 101 ? -10.343 -11.459 2.069 1.00 98.56 101 LYS A CA 1
ATOM 802 C C . LYS A 1 101 ? -9.300 -11.421 0.951 1.00 98.56 101 LYS A C 1
ATOM 804 O O . LYS A 1 101 ? -8.405 -10.579 0.990 1.00 98.56 101 LYS A O 1
ATOM 809 N N . ARG A 1 102 ? -9.442 -12.274 -0.071 1.00 98.19 102 ARG A N 1
ATOM 810 C CA . ARG A 1 102 ? -8.564 -12.282 -1.252 1.00 98.19 102 ARG A CA 1
ATOM 811 C C . ARG A 1 102 ? -8.662 -10.977 -2.042 1.00 98.19 102 ARG A C 1
ATOM 813 O O . ARG A 1 102 ? -7.626 -10.458 -2.450 1.00 98.19 102 ARG A O 1
ATOM 820 N N . ALA A 1 103 ? -9.868 -10.443 -2.235 1.00 98.31 103 ALA A N 1
ATOM 821 C CA . ALA A 1 103 ? -10.081 -9.168 -2.914 1.00 98.31 103 ALA A CA 1
ATOM 822 C C . ALA A 1 103 ? -9.410 -8.018 -2.150 1.00 98.31 103 ALA A C 1
ATOM 824 O O . ALA A 1 103 ? -8.627 -7.285 -2.739 1.00 98.31 103 ALA A O 1
ATOM 825 N N . PHE A 1 104 ? -9.6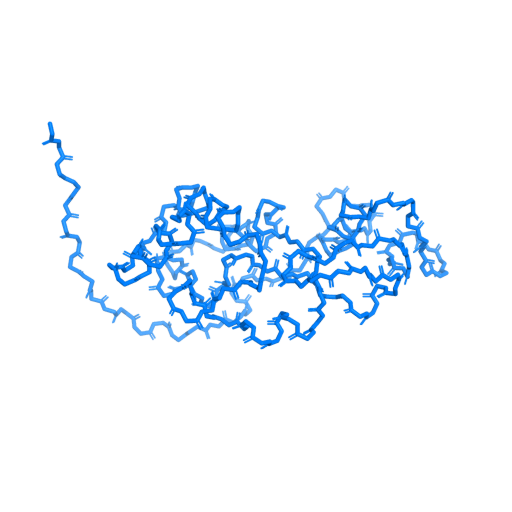12 -7.924 -0.831 1.00 98.75 104 PHE A N 1
ATOM 826 C CA . PHE A 1 104 ? -8.942 -6.928 0.013 1.00 98.75 104 PHE A CA 1
ATOM 827 C C . PHE A 1 104 ? -7.414 -7.050 -0.027 1.00 98.75 104 PHE A C 1
ATOM 829 O O . PHE A 1 104 ? -6.698 -6.048 -0.061 1.00 98.75 104 PHE A O 1
ATOM 836 N N . ALA A 1 105 ? -6.905 -8.285 -0.012 1.00 98.69 105 ALA A N 1
ATOM 837 C CA . ALA A 1 105 ? -5.475 -8.551 -0.036 1.00 98.69 105 ALA A CA 1
ATOM 838 C C . ALA A 1 105 ? -4.816 -8.169 -1.367 1.00 98.69 105 ALA A C 1
ATOM 840 O O . ALA A 1 105 ? -3.623 -7.884 -1.356 1.00 98.69 105 ALA A O 1
ATOM 841 N N . ASN A 1 106 ? -5.565 -8.140 -2.473 1.00 98.75 106 ASN A N 1
ATOM 842 C CA . ASN A 1 106 ? -5.053 -7.845 -3.814 1.00 98.75 106 ASN A CA 1
ATOM 843 C C . ASN A 1 106 ? -5.610 -6.534 -4.401 1.00 98.75 106 ASN A C 1
ATOM 845 O O . ASN A 1 106 ? -5.444 -6.265 -5.587 1.00 98.75 106 ASN A O 1
ATOM 849 N N . ASP A 1 107 ? -6.267 -5.708 -3.585 1.00 98.75 107 ASP A N 1
ATOM 850 C CA . ASP A 1 107 ? -6.857 -4.446 -4.025 1.00 98.75 107 ASP A CA 1
ATOM 851 C C . ASP A 1 107 ? -5.779 -3.380 -4.264 1.00 98.75 107 ASP A C 1
ATOM 853 O O . ASP A 1 107 ? -5.145 -2.944 -3.298 1.00 98.75 107 ASP A O 1
ATOM 857 N N . PRO A 1 108 ? -5.589 -2.889 -5.502 1.00 98.38 108 PRO A N 1
ATOM 858 C CA . PRO A 1 108 ? -4.581 -1.877 -5.787 1.00 98.38 108 PRO A CA 1
ATOM 859 C C . PRO A 1 108 ? -4.781 -0.579 -4.993 1.00 98.38 108 PRO A C 1
ATOM 861 O O . PRO A 1 108 ? -3.789 0.092 -4.707 1.00 98.38 108 PRO A O 1
ATOM 864 N N . ASP A 1 109 ? -6.003 -0.233 -4.574 1.00 98.50 109 ASP A N 1
ATOM 865 C CA . ASP A 1 109 ? -6.245 0.958 -3.744 1.00 98.50 109 ASP A CA 1
ATOM 866 C C . ASP A 1 109 ? -5.669 0.808 -2.329 1.00 98.50 109 ASP A C 1
ATOM 868 O O . ASP A 1 109 ? -5.296 1.797 -1.692 1.00 98.50 109 ASP A O 1
ATOM 872 N N . ASN A 1 110 ? -5.576 -0.431 -1.838 1.00 98.81 110 ASN A N 1
ATOM 873 C CA . ASN A 1 110 ? -4.995 -0.765 -0.542 1.00 98.81 110 ASN A CA 1
ATOM 874 C C . ASN A 1 110 ? -3.496 -1.082 -0.635 1.00 98.81 110 ASN A C 1
ATOM 876 O O . ASN A 1 110 ? -2.874 -1.345 0.388 1.00 98.81 110 ASN A O 1
ATOM 880 N N . LEU A 1 111 ? -2.896 -1.076 -1.825 1.00 98.88 111 LEU A N 1
ATOM 881 C CA . LEU A 1 111 ? -1.519 -1.516 -2.033 1.00 98.88 111 LEU A CA 1
ATOM 882 C C . LEU A 1 111 ? -0.630 -0.389 -2.545 1.00 98.88 111 LEU A C 1
ATOM 884 O O . LEU A 1 111 ? -1.031 0.412 -3.391 1.00 98.88 111 LEU A O 1
ATOM 888 N N . LEU A 1 112 ? 0.612 -0.348 -2.068 1.00 98.69 112 LEU A N 1
ATOM 889 C CA . LEU A 1 112 ? 1.647 0.533 -2.609 1.00 98.69 112 LEU A CA 1
ATOM 890 C C . LEU A 1 112 ? 3.051 -0.055 -2.449 1.00 98.69 112 LEU A C 1
ATOM 892 O O . LEU A 1 112 ? 3.311 -0.837 -1.533 1.00 98.69 112 LEU A O 1
ATOM 896 N N . ALA A 1 113 ? 3.974 0.352 -3.317 1.00 98.69 113 ALA A N 1
ATOM 897 C CA . ALA A 1 113 ? 5.394 0.063 -3.168 1.00 98.69 113 ALA A CA 1
ATOM 898 C C . ALA A 1 113 ? 6.035 1.000 -2.129 1.00 98.69 113 ALA A C 1
ATOM 900 O O . ALA A 1 113 ? 5.946 2.225 -2.214 1.00 98.69 113 ALA A O 1
ATOM 901 N N . THR A 1 114 ? 6.732 0.438 -1.143 1.00 98.62 114 THR A N 1
ATOM 902 C CA . THR A 1 114 ? 7.447 1.210 -0.115 1.00 98.62 114 THR A CA 1
ATOM 903 C C . THR A 1 114 ? 8.733 0.511 0.300 1.00 98.62 114 THR A C 1
ATOM 905 O O . THR A 1 114 ? 8.950 -0.658 -0.010 1.00 98.62 114 THR A O 1
ATOM 908 N N . SER A 1 115 ? 9.617 1.208 1.015 1.00 98.56 115 SER A N 1
ATOM 909 C CA . SER A 1 115 ? 10.843 0.573 1.503 1.00 98.56 115 SER A CA 1
ATOM 910 C C . SER A 1 115 ? 10.514 -0.538 2.499 1.00 98.56 115 SER A C 1
ATOM 912 O O . SER A 1 115 ? 9.701 -0.349 3.409 1.00 98.56 115 SER A O 1
ATOM 914 N N . SER A 1 116 ? 11.211 -1.672 2.400 1.00 98.06 116 SER A N 1
ATOM 915 C CA . SER A 1 116 ? 10.979 -2.790 3.321 1.00 98.06 116 SER A CA 1
ATOM 916 C C . SER A 1 116 ? 11.236 -2.414 4.790 1.00 98.06 116 SER A C 1
ATOM 918 O O . SER A 1 116 ? 10.669 -3.006 5.701 1.00 98.06 116 SER A O 1
ATOM 920 N N . SER A 1 117 ? 12.091 -1.416 5.052 1.00 97.94 117 SER A N 1
ATOM 921 C CA . SER A 1 117 ? 12.328 -0.900 6.408 1.00 97.94 117 SER A CA 1
ATOM 922 C C . SER A 1 117 ? 11.092 -0.196 6.978 1.00 97.94 117 SER A C 1
ATOM 924 O O . SER A 1 117 ? 10.649 -0.525 8.079 1.00 97.94 117 SER A O 1
ATOM 926 N N . ALA A 1 118 ? 10.499 0.729 6.214 1.00 98.25 118 ALA A N 1
ATOM 927 C CA . ALA A 1 118 ? 9.295 1.442 6.633 1.00 98.25 118 ALA A CA 1
ATOM 928 C C . ALA A 1 118 ? 8.113 0.480 6.807 1.00 98.25 118 ALA A C 1
ATOM 930 O O . ALA A 1 118 ? 7.419 0.547 7.820 1.00 98.25 118 AL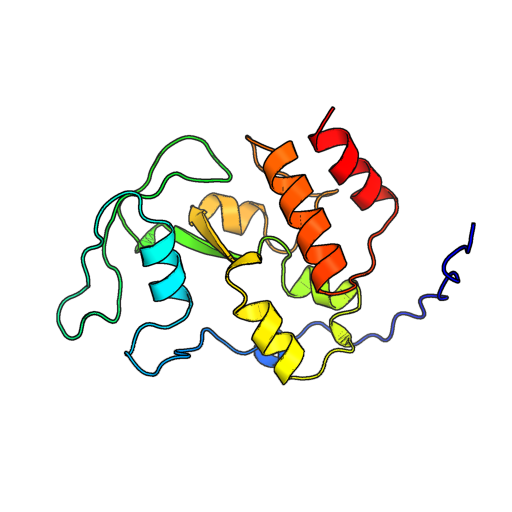A A O 1
ATOM 931 N N . ASN A 1 119 ? 7.950 -0.470 5.879 1.00 98.56 119 ASN A N 1
ATOM 932 C CA . ASN A 1 119 ? 6.921 -1.502 5.976 1.00 98.56 119 ASN A CA 1
ATOM 933 C C . ASN A 1 119 ? 7.058 -2.339 7.261 1.00 98.56 119 ASN A C 1
ATOM 935 O O . ASN A 1 119 ? 6.107 -2.507 8.019 1.00 98.56 119 ASN A O 1
ATOM 939 N N . ARG A 1 120 ? 8.274 -2.804 7.577 1.00 97.56 120 ARG A N 1
ATOM 940 C CA . ARG A 1 120 ? 8.538 -3.562 8.812 1.00 97.56 120 ARG A CA 1
ATOM 941 C C . ARG A 1 120 ? 8.345 -2.728 10.081 1.00 97.56 120 ARG A C 1
ATOM 943 O O . ARG A 1 120 ? 7.880 -3.261 11.085 1.00 97.56 120 ARG A O 1
ATOM 950 N N . SER A 1 121 ? 8.672 -1.434 10.040 1.00 98.38 121 SER A N 1
ATOM 951 C CA . SER A 1 121 ? 8.403 -0.502 11.142 1.00 98.38 121 SER A CA 1
ATOM 952 C C . SER A 1 121 ? 6.900 -0.354 11.405 1.00 98.38 121 SER A C 1
ATOM 954 O O . SER A 1 121 ? 6.481 -0.411 12.564 1.00 98.38 121 SER A O 1
ATOM 956 N N . LYS A 1 122 ? 6.087 -0.246 10.346 1.00 98.62 122 LYS A N 1
ATOM 957 C CA . LYS A 1 122 ? 4.620 -0.231 10.420 1.00 98.62 122 LYS A CA 1
ATOM 958 C C . LYS A 1 122 ? 4.081 -1.554 10.961 1.00 98.62 122 LYS A C 1
ATOM 960 O O . LYS A 1 122 ? 3.502 -1.599 12.049 1.00 98.62 122 LYS A O 1
ATOM 965 N N . GLY A 1 123 ? 4.345 -2.658 10.268 1.00 98.38 123 GLY A N 1
ATOM 966 C CA . GLY A 1 123 ? 3.782 -3.966 10.592 1.00 98.38 123 GLY A CA 1
ATOM 967 C C . GLY A 1 123 ? 2.251 -3.952 10.514 1.00 98.38 123 GLY A C 1
ATOM 968 O O . GLY A 1 123 ? 1.674 -3.455 9.554 1.00 98.38 123 GLY A O 1
ATOM 969 N N . ALA A 1 124 ? 1.585 -4.482 11.542 1.00 97.94 124 ALA A N 1
ATOM 970 C CA . ALA A 1 124 ? 0.121 -4.557 11.616 1.00 97.94 124 ALA A CA 1
ATOM 971 C C . ALA A 1 124 ? -0.543 -3.376 12.353 1.00 97.94 124 ALA A C 1
ATOM 973 O O . ALA A 1 124 ? -1.688 -3.495 12.782 1.00 97.94 124 ALA A O 1
ATOM 974 N N . LYS A 1 125 ? 0.190 -2.281 12.570 1.00 98.69 125 LYS A N 1
ATOM 975 C CA . LYS A 1 125 ? -0.269 -1.136 13.363 1.00 98.69 125 LYS A CA 1
ATOM 976 C C . LYS A 1 125 ? -1.330 -0.322 12.620 1.00 98.69 125 LYS A C 1
ATOM 978 O O . LYS A 1 125 ? -1.236 -0.158 11.402 1.00 98.69 125 LYS A O 1
ATOM 983 N N . GLY A 1 126 ? -2.297 0.188 13.378 1.00 98.31 126 GLY A N 1
ATOM 984 C CA . GLY A 1 126 ? -3.266 1.183 12.926 1.00 98.31 126 GLY A CA 1
ATOM 985 C C . GLY A 1 126 ? -2.708 2.614 12.971 1.00 98.31 126 GLY A C 1
ATOM 986 O O . GLY A 1 126 ? -1.571 2.821 13.415 1.00 98.31 126 GLY A O 1
ATOM 987 N N . PRO A 1 127 ? -3.498 3.606 12.524 1.00 97.94 127 PRO A N 1
ATOM 988 C CA . PRO A 1 127 ? -3.101 5.017 12.471 1.00 97.94 127 PRO A CA 1
ATOM 989 C C . PRO A 1 127 ? -2.805 5.634 13.849 1.00 97.94 127 PRO A C 1
ATOM 991 O O . PRO A 1 127 ? -2.042 6.591 13.942 1.00 97.94 127 PRO A O 1
ATOM 994 N N . ASP A 1 128 ? -3.369 5.083 14.924 1.00 97.94 128 ASP A N 1
ATOM 995 C CA . ASP A 1 128 ? -3.096 5.480 16.310 1.00 97.94 128 ASP A CA 1
ATOM 996 C C . ASP A 1 128 ? -1.695 5.067 16.795 1.00 97.94 128 ASP A C 1
ATOM 998 O O . ASP A 1 128 ? -1.137 5.677 17.705 1.00 97.94 128 ASP A O 1
ATOM 1002 N N . GLN A 1 129 ? -1.116 4.035 16.182 1.00 98.31 129 GLN A N 1
ATOM 1003 C CA . GLN A 1 129 ? 0.165 3.448 16.578 1.00 98.31 129 GLN A CA 1
ATOM 1004 C C . GLN A 1 129 ? 1.294 3.740 15.590 1.00 98.31 129 GLN A C 1
ATOM 1006 O O . GLN A 1 129 ? 2.471 3.625 15.948 1.00 98.31 129 GLN A O 1
ATOM 1011 N N . TRP A 1 130 ? 0.966 4.047 14.336 1.00 98.56 130 TRP A N 1
ATOM 1012 C CA . TRP A 1 130 ? 1.953 4.314 13.300 1.00 98.56 130 TRP A CA 1
ATOM 1013 C C . TRP A 1 130 ? 1.399 5.225 12.207 1.00 98.56 130 TRP A C 1
ATOM 1015 O O . TRP A 1 130 ? 0.322 4.990 11.667 1.00 98.56 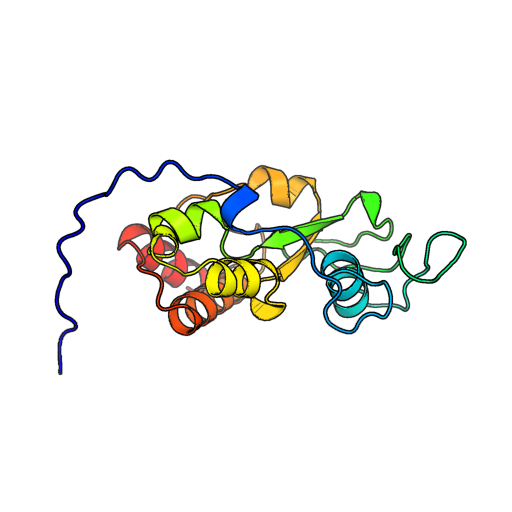130 TRP A O 1
ATOM 1025 N N . MET A 1 131 ? 2.205 6.211 11.819 1.00 98.06 131 MET A N 1
ATOM 1026 C CA . MET A 1 131 ? 1.974 7.088 10.674 1.00 98.06 131 MET A CA 1
ATOM 1027 C C . MET A 1 131 ? 3.272 7.245 9.877 1.00 98.06 131 MET A C 1
ATOM 1029 O O . MET A 1 131 ? 4.363 7.153 10.455 1.00 98.06 131 MET A O 1
ATOM 1033 N N . PRO A 1 132 ? 3.192 7.517 8.563 1.00 97.81 132 PRO A N 1
ATOM 1034 C CA . PRO A 1 132 ? 4.373 7.857 7.791 1.00 97.81 132 PRO A CA 1
ATOM 1035 C C . PRO A 1 132 ? 5.011 9.158 8.299 1.00 97.81 132 PRO A C 1
ATOM 1037 O O . PRO A 1 132 ? 4.371 10.019 8.902 1.00 97.81 132 PRO A O 1
ATOM 1040 N N . SER A 1 133 ? 6.305 9.321 8.025 1.00 95.81 133 SER A N 1
ATOM 1041 C CA . SER A 1 133 ? 7.067 10.518 8.429 1.00 95.81 133 SER A CA 1
ATOM 1042 C C . SER A 1 133 ? 6.749 11.768 7.598 1.00 95.81 133 SER A C 1
ATOM 1044 O O . SER A 1 133 ? 7.209 12.865 7.912 1.00 95.81 133 SER A O 1
ATOM 1046 N N . ILE A 1 134 ? 6.008 11.586 6.508 1.00 96.81 134 ILE A N 1
ATOM 1047 C CA . ILE A 1 134 ? 5.632 12.600 5.527 1.00 96.81 134 ILE A CA 1
ATOM 1048 C C . ILE A 1 134 ? 4.211 12.329 5.042 1.00 96.81 134 ILE A C 1
ATOM 1050 O O . ILE A 1 134 ? 3.717 11.214 5.192 1.00 96.81 134 ILE A O 1
ATOM 1054 N N . ASP A 1 135 ? 3.582 13.344 4.450 1.00 96.12 135 ASP A N 1
ATOM 1055 C CA . ASP A 1 135 ? 2.297 13.239 3.747 1.00 96.12 135 ASP A CA 1
ATOM 1056 C C . ASP A 1 135 ? 1.192 12.526 4.553 1.00 96.12 135 ASP A C 1
ATOM 1058 O O . ASP A 1 135 ? 0.351 11.814 3.999 1.00 96.12 135 ASP A O 1
ATOM 1062 N N . GLN A 1 136 ? 1.183 12.739 5.876 1.00 97.88 136 GLN A N 1
ATOM 1063 C CA . GLN A 1 136 ? 0.275 12.067 6.811 1.00 97.88 136 GLN A CA 1
ATOM 1064 C C . GLN A 1 136 ? -1.194 12.284 6.446 1.00 97.88 136 GLN A C 1
ATOM 1066 O O . GLN A 1 136 ? -1.951 11.319 6.432 1.00 97.88 136 GLN A O 1
ATOM 1071 N N . CYS A 1 137 ? -1.584 13.498 6.045 1.00 98.38 137 CYS A N 1
ATOM 1072 C CA . CYS A 1 137 ? 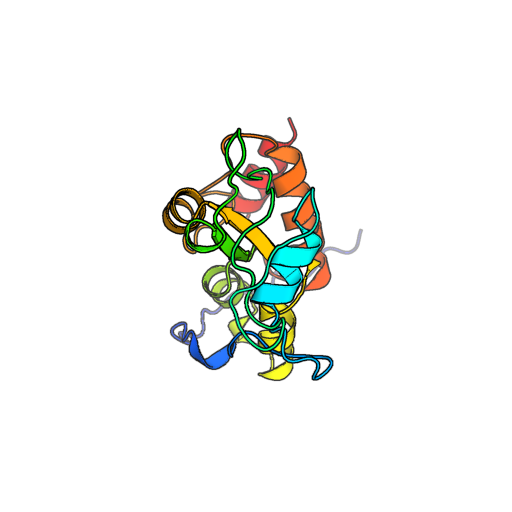-2.961 13.762 5.630 1.00 98.38 137 CYS A CA 1
ATOM 1073 C C . CYS A 1 137 ? -3.372 12.956 4.389 1.00 98.38 137 CYS A C 1
ATOM 1075 O O . CYS A 1 137 ? -4.481 12.431 4.313 1.00 98.38 137 CYS A O 1
ATOM 1077 N N . THR A 1 138 ? -2.478 12.814 3.405 1.00 97.75 138 THR A N 1
ATOM 1078 C CA . THR A 1 138 ? -2.748 11.998 2.210 1.00 97.75 138 THR A CA 1
ATOM 1079 C C . THR A 1 138 ? -2.919 10.531 2.589 1.00 97.75 138 THR A C 1
ATOM 1081 O O . THR A 1 138 ? -3.829 9.865 2.095 1.00 97.75 138 THR A O 1
ATOM 1084 N N . TYR A 1 139 ? -2.072 10.029 3.487 1.00 98.25 139 TYR A N 1
ATOM 1085 C CA . TYR A 1 139 ? -2.178 8.671 4.010 1.00 98.25 139 TYR A CA 1
ATOM 1086 C C . TYR A 1 139 ? -3.481 8.458 4.799 1.00 98.25 139 TYR A C 1
ATOM 1088 O O . TYR A 1 139 ? -4.180 7.476 4.555 1.00 98.25 139 TYR A O 1
ATOM 1096 N N . ALA A 1 140 ? -3.862 9.402 5.663 1.00 98.56 140 ALA A N 1
ATOM 1097 C CA . ALA A 1 140 ? -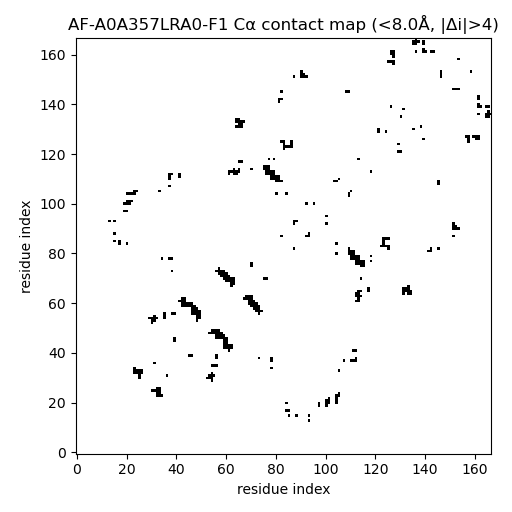5.104 9.353 6.431 1.00 98.56 140 ALA A CA 1
ATOM 1098 C C . ALA A 1 140 ? -6.348 9.353 5.529 1.00 98.56 140 ALA A C 1
ATOM 1100 O O . ALA A 1 140 ? -7.235 8.525 5.709 1.00 98.56 140 ALA A O 1
ATOM 1101 N N . LYS A 1 141 ? -6.377 10.181 4.479 1.00 98.44 141 LYS A N 1
ATOM 1102 C CA . LYS A 1 141 ? -7.474 10.182 3.494 1.00 98.44 141 LYS A CA 1
ATOM 1103 C C . LYS A 1 141 ? -7.608 8.853 2.748 1.00 98.44 141 LYS A C 1
ATOM 1105 O O . LYS A 1 141 ? -8.721 8.422 2.451 1.00 98.44 141 LYS A O 1
ATOM 1110 N N . ARG A 1 142 ? -6.490 8.177 2.446 1.00 98.38 142 ARG A N 1
ATOM 1111 C CA . ARG A 1 142 ? -6.531 6.820 1.868 1.00 98.38 142 ARG A CA 1
ATOM 1112 C C . ARG A 1 142 ? -7.111 5.812 2.855 1.00 98.38 142 ARG A C 1
ATOM 1114 O O . ARG A 1 142 ? -7.935 4.999 2.451 1.00 98.38 142 ARG A O 1
ATOM 1121 N N . TRP A 1 143 ? -6.731 5.897 4.130 1.00 98.62 143 TRP A N 1
ATOM 1122 C CA . TRP A 1 143 ? -7.348 5.103 5.195 1.00 98.62 143 TRP A CA 1
ATOM 1123 C C . TRP A 1 143 ? -8.858 5.320 5.258 1.00 98.62 143 TRP A C 1
ATOM 1125 O O . TRP A 1 143 ? -9.595 4.346 5.200 1.00 98.62 143 TRP A O 1
ATOM 1135 N N . GLU A 1 144 ? -9.332 6.565 5.308 1.00 98.50 144 GLU A N 1
ATOM 1136 C CA . GLU A 1 144 ? -10.769 6.873 5.351 1.00 98.50 144 GLU A CA 1
ATOM 1137 C C . GLU A 1 144 ? -11.527 6.291 4.147 1.00 98.50 144 GLU A C 1
ATOM 1139 O O . GLU A 1 144 ? -12.566 5.656 4.326 1.00 98.50 144 GLU A O 1
ATOM 1144 N N . SER A 1 145 ? -10.974 6.433 2.937 1.00 98.62 145 SER A N 1
ATOM 1145 C CA . SER A 1 145 ? -11.547 5.850 1.715 1.00 98.62 145 SER A CA 1
ATOM 1146 C C . SER A 1 145 ? -11.646 4.321 1.790 1.00 98.62 145 SER A C 1
ATOM 1148 O O . SER A 1 145 ? -12.676 3.737 1.456 1.00 98.62 145 SER A O 1
ATOM 1150 N N . LEU A 1 146 ? -10.596 3.652 2.274 1.00 98.75 146 LEU A N 1
ATOM 1151 C CA . LEU A 1 146 ? -10.557 2.193 2.395 1.00 98.75 146 LEU A CA 1
ATOM 1152 C C . LEU A 1 146 ? -11.454 1.670 3.525 1.00 98.75 146 LEU A C 1
ATOM 1154 O O . LEU A 1 146 ? -12.088 0.627 3.367 1.00 98.75 146 LEU A O 1
ATOM 1158 N N . LEU A 1 147 ? -11.543 2.394 4.643 1.00 98.56 147 LEU A N 1
ATOM 1159 C CA . LEU A 1 147 ? -12.470 2.081 5.731 1.00 98.56 147 LEU A CA 1
ATOM 1160 C C . LEU A 1 147 ? -13.916 2.087 5.227 1.00 98.56 147 LEU A C 1
ATOM 1162 O O . LEU A 1 147 ? -14.666 1.164 5.544 1.00 98.56 147 LEU A O 1
ATOM 1166 N N . ASP A 1 148 ? -14.288 3.075 4.406 1.00 98.12 148 ASP A N 1
ATOM 1167 C CA . ASP A 1 148 ? -15.613 3.127 3.785 1.00 98.12 148 ASP A CA 1
ATOM 1168 C C . ASP A 1 148 ? -15.792 2.030 2.724 1.00 98.12 148 ASP A C 1
ATOM 1170 O O . ASP A 1 148 ? -16.740 1.251 2.807 1.00 98.12 148 ASP A O 1
ATOM 1174 N N . LYS A 1 149 ? -14.846 1.863 1.789 1.00 98.56 149 LYS A N 1
ATOM 1175 C CA . LYS A 1 149 ? -14.909 0.824 0.739 1.00 98.56 149 LYS A CA 1
ATOM 1176 C C . LYS A 1 149 ? -15.181 -0.573 1.308 1.00 98.56 149 LYS A C 1
ATOM 1178 O O . LYS A 1 149 ? -15.960 -1.333 0.736 1.00 98.56 149 LYS A O 1
ATOM 1183 N N . TYR A 1 150 ? -14.566 -0.894 2.445 1.00 98.44 150 TYR A N 1
ATOM 1184 C CA . TYR A 1 150 ? -14.655 -2.211 3.075 1.00 98.44 150 TYR A CA 1
ATOM 1185 C C . TYR A 1 150 ? -15.579 -2.281 4.293 1.00 98.44 150 TYR A C 1
ATOM 1187 O O . TYR A 1 150 ? -15.723 -3.352 4.885 1.00 98.44 150 TYR A O 1
ATOM 1195 N N . GLN A 1 151 ? -16.225 -1.170 4.659 1.00 97.75 151 GLN A N 1
ATOM 1196 C CA . GLN A 1 151 ? -17.101 -1.065 5.832 1.00 97.75 151 GLN A CA 1
ATOM 1197 C C . GLN A 1 151 ? -16.430 -1.599 7.115 1.00 97.75 151 GLN A C 1
ATOM 1199 O O . GLN A 1 151 ? -17.048 -2.290 7.931 1.00 97.75 151 GLN A O 1
ATOM 1204 N N . LEU A 1 152 ? -15.141 -1.291 7.278 1.00 97.75 152 LEU A N 1
ATOM 1205 C CA . LEU A 1 152 ? -14.369 -1.658 8.462 1.00 97.75 152 LEU A CA 1
ATOM 1206 C C . LEU A 1 152 ? -14.767 -0.769 9.644 1.00 97.75 152 LEU A C 1
ATOM 1208 O O . LEU A 1 152 ? -15.097 0.408 9.496 1.00 97.75 152 LEU A O 1
ATOM 1212 N N . THR A 1 153 ? -14.743 -1.343 10.842 1.00 96.00 153 THR A N 1
ATOM 1213 C CA . THR A 1 153 ? -14.977 -0.586 12.077 1.00 96.00 153 THR A CA 1
ATOM 1214 C C . THR A 1 153 ? -13.694 0.134 12.474 1.00 96.00 153 THR A C 1
ATOM 1216 O O . THR A 1 153 ? -12.616 -0.416 12.312 1.00 96.00 153 THR A O 1
ATOM 1219 N N . VAL A 1 154 ? -13.792 1.349 13.004 1.00 95.38 154 VAL A N 1
ATOM 1220 C CA . VAL A 1 154 ? -12.637 2.119 13.485 1.00 95.38 154 VAL A CA 1
ATOM 1221 C C . VAL A 1 154 ? -12.868 2.524 14.934 1.00 95.38 154 VAL A C 1
ATOM 1223 O O . VAL A 1 154 ? -13.992 2.854 15.326 1.00 95.38 154 VAL A O 1
ATOM 1226 N N . LEU A 1 155 ? -11.819 2.479 15.750 1.00 96.81 155 LEU A N 1
ATOM 1227 C CA . LEU A 1 155 ? -11.890 2.887 17.145 1.00 96.81 155 LEU A CA 1
ATOM 1228 C C . LEU A 1 155 ? -11.844 4.420 17.271 1.00 96.81 155 LEU A C 1
ATOM 1230 O O . LEU A 1 155 ? -11.289 5.114 16.411 1.00 96.81 155 LEU A O 1
ATOM 1234 N N . PRO A 1 156 ? -12.374 4.994 18.367 1.00 97.69 156 PRO A N 1
ATOM 1235 C CA . PRO A 1 156 ? -12.308 6.438 18.589 1.00 97.69 156 PRO A CA 1
ATOM 1236 C C . PRO A 1 156 ? -10.880 7.003 18.578 1.00 97.69 156 PRO A C 1
ATOM 1238 O O . PRO A 1 156 ? -10.664 8.089 18.045 1.00 97.69 156 PRO A O 1
ATOM 1241 N N . VAL A 1 157 ? -9.901 6.265 19.118 1.00 97.31 157 VAL A N 1
ATOM 1242 C CA . VAL A 1 157 ? -8.488 6.691 19.142 1.00 97.31 157 VAL A CA 1
ATOM 1243 C C . VAL A 1 157 ? -7.881 6.755 17.736 1.00 97.31 157 VAL A C 1
ATOM 1245 O O . VAL A 1 157 ? -7.202 7.720 17.399 1.00 97.31 157 VAL A O 1
ATOM 1248 N N . GLU A 1 158 ? -8.209 5.790 16.880 1.00 97.94 158 GLU A N 1
ATOM 1249 C CA . GLU A 1 158 ? -7.777 5.742 15.480 1.00 97.94 158 GLU A CA 1
ATOM 1250 C C . GLU A 1 158 ? -8.448 6.842 14.658 1.00 97.94 158 GLU A C 1
ATOM 1252 O O . GLU A 1 158 ? -7.792 7.518 13.872 1.00 97.94 158 GLU A O 1
ATOM 1257 N N . THR A 1 159 ? -9.738 7.094 14.903 1.00 97.38 159 THR A N 1
ATOM 1258 C CA . THR A 1 159 ? -10.461 8.224 14.298 1.00 97.38 159 THR A CA 1
ATOM 1259 C C . THR A 1 159 ? -9.810 9.557 14.673 1.00 97.38 159 THR A C 1
ATOM 1261 O O . THR A 1 159 ? -9.686 10.445 13.832 1.00 97.38 159 THR A O 1
ATOM 1264 N N . GLY A 1 160 ? -9.390 9.712 15.932 1.00 98.06 160 GLY A N 1
ATOM 1265 C CA . GLY A 1 160 ? -8.652 10.889 16.389 1.00 98.06 160 GLY A CA 1
ATOM 1266 C C . GLY A 1 160 ? -7.319 11.055 15.660 1.00 98.06 160 GLY A C 1
ATOM 1267 O O . GLY A 1 160 ? -7.019 12.149 15.187 1.00 98.06 160 GLY A O 1
ATOM 1268 N N . ALA A 1 161 ? -6.560 9.968 15.505 1.00 98.12 161 ALA A N 1
ATOM 1269 C CA . ALA A 1 161 ? -5.282 9.980 14.797 1.00 98.12 161 ALA A CA 1
ATOM 1270 C C . ALA A 1 161 ? -5.425 10.332 13.306 1.00 98.12 161 ALA A C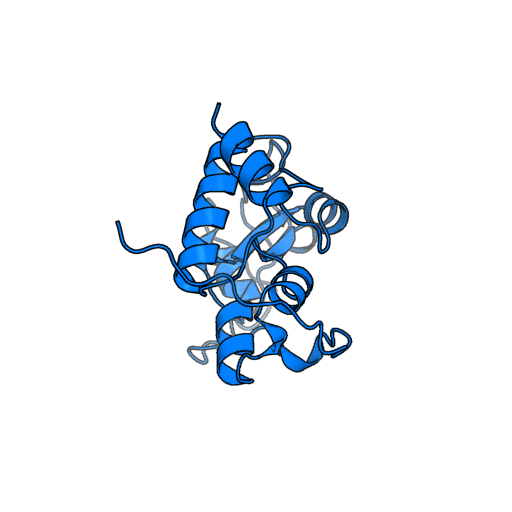 1
ATOM 1272 O O . ALA A 1 161 ? -4.631 11.110 12.781 1.00 98.12 161 ALA A O 1
ATOM 1273 N N . LEU A 1 162 ? -6.453 9.806 12.629 1.00 98.12 162 LEU A N 1
ATOM 1274 C CA . LEU A 1 162 ? -6.734 10.127 11.225 1.00 98.12 162 LEU A CA 1
ATOM 1275 C C . LEU A 1 162 ? -7.069 11.610 11.025 1.00 98.12 162 LEU A C 1
ATOM 1277 O O . LEU A 1 162 ? -6.581 12.216 10.077 1.00 98.12 162 LEU A O 1
ATOM 1281 N N . LYS A 1 163 ? -7.850 12.206 11.934 1.00 97.62 163 LYS A N 1
ATOM 1282 C CA . LYS A 1 163 ? -8.183 13.638 11.878 1.00 97.62 163 LYS A CA 1
ATOM 1283 C C . LYS A 1 163 ? -6.956 14.514 12.099 1.00 97.62 163 LYS A C 1
ATOM 1285 O O . LYS A 1 163 ? -6.674 15.373 11.273 1.00 97.62 163 LYS A O 1
ATOM 1290 N N . LEU A 1 164 ? -6.192 14.227 13.155 1.00 97.50 164 LEU A N 1
ATOM 1291 C CA . LEU A 1 164 ? -4.998 14.994 13.512 1.00 97.50 164 LEU A CA 1
ATOM 1292 C C . LEU A 1 164 ? -3.945 14.997 12.395 1.00 97.50 164 LEU A C 1
ATOM 1294 O O . LEU A 1 164 ? -3.208 15.961 12.243 1.00 97.50 164 LEU A O 1
ATOM 1298 N N . ALA A 1 165 ? -3.879 13.936 11.589 1.00 97.19 165 ALA A N 1
ATOM 1299 C CA . ALA A 1 165 ? -2.956 13.852 10.461 1.00 97.19 165 ALA A CA 1
ATOM 1300 C C . ALA A 1 165 ? -3.195 14.913 9.367 1.00 97.19 165 ALA A C 1
ATOM 1302 O O . ALA A 1 165 ? -2.328 15.086 8.505 1.00 97.19 165 ALA A O 1
ATOM 1303 N N . CYS A 1 166 ? -4.357 15.575 9.366 1.00 94.25 166 CYS A N 1
ATOM 1304 C CA . CYS A 1 166 ? -4.753 16.594 8.394 1.00 94.25 166 CYS A CA 1
ATOM 1305 C C . CYS A 1 166 ? -4.843 18.021 8.948 1.00 94.25 166 CYS A C 1
ATOM 1307 O O . CYS A 1 166 ? -5.135 18.924 8.159 1.00 94.25 166 CYS A O 1
ATOM 1309 N N . ASP A 1 167 ? -4.596 18.208 10.244 1.00 88.69 167 ASP A N 1
ATOM 1310 C CA . ASP A 1 167 ? -4.580 19.516 10.907 1.00 88.69 167 ASP A CA 1
ATOM 1311 C C . ASP A 1 167 ? -3.197 20.185 10.788 1.00 88.69 167 ASP A C 1
ATOM 1313 O O . ASP A 1 167 ? -3.158 21.419 10.567 1.00 88.69 167 ASP A O 1
#

Secondary structure (DSSP, 8-state):
--PPP------------SGGG-----SSSSS--HHHHHHHHH-SS--EEPSSSTTSEEEEEEE-SSSSSEEEEGGGEEEEESS-HHHHHHTTGGGS-HHHHHHHHT-GGGEEEEEHHHHHHHTT--TTT---SS-HHHHHHHHHHHHHHHT----HHHHHHHHHTT-

Nearest PDB structures (foldseek):
  1ouo-assembly1_A  TM=5.844E-01  e=1.539E-02  Vibrio vulnificus
  2pu3-assembly1_A  TM=5.979E-01  e=1.838E-02  Aliivibrio salmonicida LFI1238
  1oup-assembly1_B  TM=5.882E-01  e=2.471E-02  Vibrio vulnificus

Solvent-accessible surface area (backbone atoms only — not comparable to full-atom values): 9686 Å² total; per-residue (Å²): 138,87,78,79,80,83,74,81,82,72,85,72,84,74,74,88,59,71,74,66,31,60,75,74,47,50,86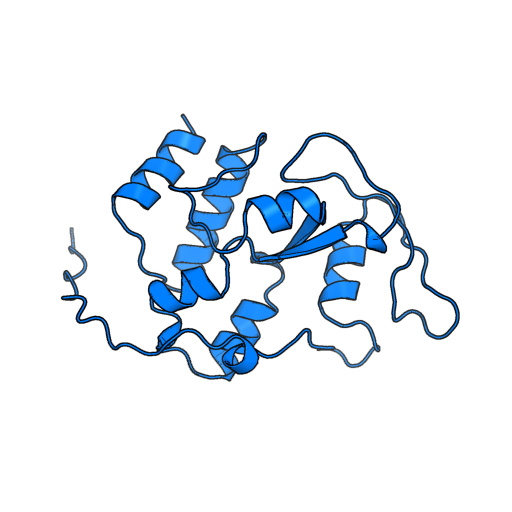,86,71,81,59,39,26,45,60,34,49,39,51,55,71,54,26,80,41,81,62,41,54,40,91,79,70,82,35,44,62,43,30,39,35,31,62,33,68,47,44,91,62,71,52,42,52,42,88,56,43,36,76,41,50,77,70,20,70,67,38,39,36,79,23,61,49,66,77,47,53,60,68,54,32,34,47,62,68,62,33,67,91,37,46,43,49,30,43,43,67,61,48,64,70,47,56,58,52,50,59,63,76,41,75,49,85,42,66,36,35,63,53,31,53,52,48,54,53,50,34,59,78,68,68,45,61,79,52,73,62,35,53,50,36,41,53,61,41,64,110

pLDDT: mean 92.97, std 14.2, range [37.41, 98.88]

=== Feature glossary ===
A reading guide for the features in this record.

Start from the sequence.

  · This is the polypeptide sequence — one letter per residue, N-terminus first. Length ranges from a few dozen residues for small domains to over a thousand for large multi-domain proteins.

Fold it, and you get atomic coordinates and the backbone conformation that goes with them.

  · Structure coordinates are given as an mmCIF _atom_site loop: one row per atom with element, residue name, chain id, sequence number, and x/y/z position in Å. Only the four main-chain atoms per residue are included here; side chains are omitted to keep the record compact.

  · Backbone dihedral angles. Every residue except chain termini has a φ (preceding-C → N → Cα → C) and a ψ (N → Cα → C → next-N). They are reported in degrees following the IUPAC sign convention. Secondary structure is essentially a statement about which (φ, ψ) basin each residue occupies.

  · The SS8 string is DSSP's per-residue secondary-structure call. α-helix (H) means an i→i+4 H-bond ladder; β-strand (E) means the residue participates in a β-sheet; 3₁₀ (G) and π (I) are tighter and wider helices; T/S are turns/bends; '-' is loop.

  · SS3 is a coarse helix/strand/coil call (letters a/b/c) made by the P-SEA algorithm from inter-Cα distances and dihedrals. It is less detailed than DSSP but needs only Cα positions.

Summarize the fold with a handful of shape descriptors and a per-residue structural alphabet.

  · Radius of gyration (Rg) is the root-mean-square distance of Cα atoms from their centroid — a single number for overall size and compactness. A globular domain of N residues has Rg ≈ 2.2·N^0.38 Å; an extended or disordered chain has a much larger Rg. The Cα contact count is the number of residue pairs whose Cα atoms are within 8 Å and are more than four positions apart in sequence — a standard proxy for tertiary packing density. The bounding box is the smallest axis-aligned box enclosing all Cα atoms.

  · The Foldseek 3Di string encodes local tertiary geometry as a 20-letter alphabet — one character per residue — derived from the relative positions of nearby Cα atoms. Unlike the amino-acid sequence, 3Di is a direct function of the 3D structure, so two proteins with the same fold have similar 3Di strings even at low sequence identity.

  · Solvent-accessible surface area (SASA) is the area in Å² traced out by the centre of a 1.4 Å probe sphere (a water molecule) rolled over the protein's van der Waals surface (Shrake–Rupley / Lee–Richards construction). Buried residues have near-zero SASA; fully exposed residues can exceed 200 Å². The total SASA scales roughly with the number of surface residues.

Ask how reliable the model is.

  · pLDDT (predicted Local Distance Difference Test) is AlphaFold's per-residue confidence score, ranging from 0 to 100. Values above 90 indicate high confidence (typically well-packed cores); 70–90 is confident; 50–70 low confidence; below 50 usually means the region is disordered or the prediction is unreliable there. AlphaFold stores pLDDT in the mmCIF B-factor column.

  · B-factor (Debye–Waller factor) reflects atomic displacement in the crystal lattice. It is an experimental observable (units Å²), not a prediction; low values mean the atom is pinned down, high values mean it moves or is heterogeneous across the crystal.

  · Predicted Aligned Error (PAE) is an AlphaFold confidence matrix: entry (i, j) is the expected error in the position of residue j, in ångströms, when the prediction is superimposed on the true structure at residue i. Low PAE within a block of residues means that block is internally rigid and well-predicted; high PAE between two blocks means their relative placement is uncertain even if each block individually is confident.

Place it in context: what it resembles, what it is annotated as, and how it looks.

  · Nearest PDB neighbors are the top structural matches found by Foldseek when searching this structure against the entire Protein Data Bank. Each hit reports a TM-score (0 to 1; >0.5 almost always implies the same fold) and an E-value. These are *structural* homologs — they may share no detectable sequence similarity.

  · Functional annotations link the protein to curated databases. InterPro entries identify conserved domains and families by matching the sequence against member-database signatures (Pfam, PROSITE, CDD, …). Gene Ontology (GO) terms describe molecular function, biological process, and cellular component in a controlled vocabulary. CATH places the structure in a hierarchical fold classification (Class/Architecture/Topology/Homologous-superfamily). The organism is the source species.

  · Three diagnostic plots accompany the record. The Cα contact map visualizes the tertiary structure as a 2D adjacency matrix (8 Å cutoff, sequence-local contacts suppressed). The Ramachandran plot shows the distribution of backbone (φ, ψ) torsions, with points in the α and β basins reflecting secondary structure content. The PAE plot shows AlphaFold's inter-residue confidence as a color matrix.

  · Six rendered views show the 3D structure from the faces of a cube — i.e. along ±x, ±y, ±z. Rendering representation is drawn randomly per protein from cartoon (secondary-structure ribbons), sticks (backbone bonds), or molecular surface; coloring is either N→C rainbow (blue at the N-terminus through red at the C-terminus) or one color per chain.